Protein AF-A0A814S060-F1 (afdb_monomer)

Sequence (66 aa):
ADRMQKEITALAPSAMKIRIIAPPERKYAVWIGGSILSSLSTFQAMWISKREYDESGPSIVHRKCF

Solvent-accessible surface area (backbone atoms only — not comparable to full-atom values): 4285 Å² total; per-residue (Å²): 115,62,70,61,49,52,57,50,58,71,72,46,63,90,91,61,85,84,82,89,86,81,63,91,64,56,90,46,44,67,59,52,50,50,54,54,50,70,69,36,77,77,40,60,78,46,60,79,50,71,66,56,39,73,74,56,38,83,63,46,55,65,69,52,73,99

Mean predicted aligned error: 5.78 Å

Secondary structure (DSSP, 8-state):
-HHHHHHHHHHS-TT--------TTHHHHHHHHHHHHHTSGGGGGG---HHHHHHHGGGGHHHH--

Nearest PDB structures (foldseek):
  4pl8-assembly1_B  TM=9.581E-01  e=3.515E-07  Oryctolagus cuniculus
  9fjm-assembly1_B  TM=9.248E-01  e=1.569E-07  Homo sapiens
  8j07-assembly1_d5  TM=9.445E-01  e=6.019E-07  Homo sapiens
  8trm-assembly1_A  TM=9.409E-01  e=6.019E-07  Toxoplasma gondii
  8ccn-assembly1_A  TM=9.157E-01  e=5.262E-07  Plasmodium falciparum

Radius of gyration: 19.49 Å; Cα contacts (8 Å, |Δi|>4): 24; chains: 1; bounding box: 38×27×45 Å

pLDDT: mean 91.51, std 4.82, range [66.31, 96.81]

Structure (mmCIF, N/CA/C/O backbone):
data_AF-A0A814S060-F1
#
_entry.id   AF-A0A814S060-F1
#
loop_
_atom_sit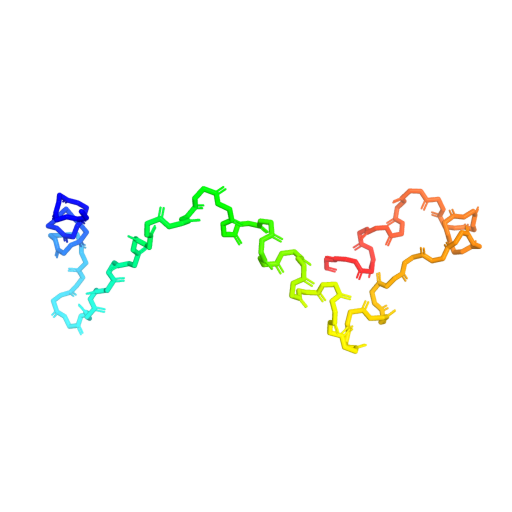e.group_PDB
_atom_site.id
_atom_site.type_symbol
_atom_site.label_atom_id
_atom_site.label_alt_id
_atom_site.label_comp_id
_atom_site.label_asym_id
_atom_site.label_entity_id
_atom_site.label_seq_id
_atom_site.pdbx_PDB_ins_code
_atom_site.Cartn_x
_atom_site.Cartn_y
_atom_site.Cartn_z
_atom_site.occupancy
_atom_site.B_iso_or_equiv
_atom_site.auth_seq_id
_atom_site.auth_comp_id
_atom_site.auth_asym_id
_atom_site.auth_atom_id
_atom_site.pdbx_PDB_model_num
ATOM 1 N N . ALA A 1 1 ? -16.926 4.222 15.033 1.00 79.94 1 ALA A N 1
ATOM 2 C CA . ALA A 1 1 ? -16.416 2.843 14.828 1.00 79.94 1 ALA A CA 1
ATOM 3 C C . ALA A 1 1 ? -17.328 1.806 15.495 1.00 79.94 1 ALA A C 1
ATOM 5 O O . ALA A 1 1 ? -17.273 0.627 15.168 1.00 79.94 1 ALA A O 1
ATOM 6 N N . ASP A 1 2 ? -18.219 2.265 16.3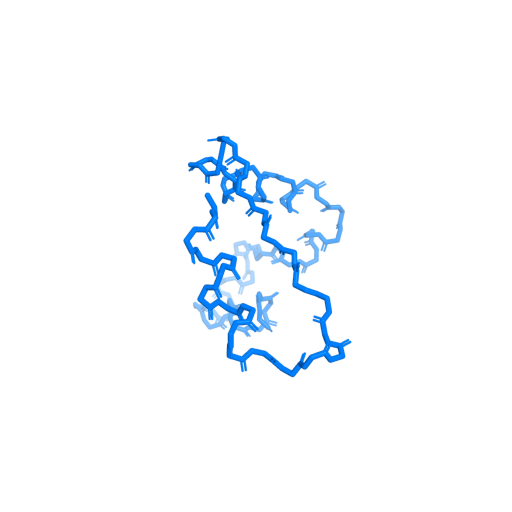72 1.00 85.62 2 ASP A N 1
ATOM 7 C CA . ASP A 1 2 ? -18.951 1.460 17.352 1.00 85.62 2 ASP A CA 1
ATOM 8 C C . ASP A 1 2 ? -20.021 0.571 16.723 1.00 85.62 2 ASP A C 1
ATOM 10 O O . ASP A 1 2 ? -20.179 -0.579 17.124 1.00 85.62 2 ASP A O 1
ATOM 14 N N . ARG A 1 3 ? -20.690 1.053 15.664 1.00 91.50 3 ARG A N 1
ATOM 15 C CA . ARG A 1 3 ? -21.633 0.237 14.884 1.00 91.50 3 ARG A CA 1
ATOM 16 C C . ARG A 1 3 ? -20.959 -1.012 14.314 1.00 91.50 3 ARG A C 1
ATOM 18 O O . ARG A 1 3 ? -21.424 -2.121 14.536 1.00 91.50 3 ARG A O 1
ATOM 25 N N . MET A 1 4 ? -19.827 -0.820 13.639 1.00 90.25 4 MET A N 1
ATOM 26 C CA . MET A 1 4 ? -19.061 -1.913 13.043 1.00 90.25 4 MET A CA 1
ATOM 27 C C . MET A 1 4 ? -18.503 -2.850 14.121 1.00 90.25 4 MET A C 1
ATOM 29 O O . MET A 1 4 ? -18.493 -4.057 13.928 1.00 90.25 4 MET A O 1
ATOM 33 N N . GLN A 1 5 ? -18.102 -2.322 15.282 1.00 89.50 5 GLN A N 1
ATOM 34 C CA . GLN A 1 5 ? -17.612 -3.147 16.389 1.00 89.50 5 GLN A CA 1
ATOM 35 C C . GLN A 1 5 ? -18.706 -4.088 16.885 1.00 89.50 5 GLN A C 1
ATOM 37 O O . GLN A 1 5 ? -18.468 -5.284 17.019 1.00 89.50 5 GLN A O 1
ATOM 42 N N . LYS A 1 6 ? -19.911 -3.557 17.103 1.00 89.12 6 LYS A N 1
ATOM 43 C CA . LYS A 1 6 ? -21.064 -4.332 17.563 1.00 89.12 6 LYS A CA 1
ATOM 44 C C . LYS A 1 6 ? -21.469 -5.410 16.556 1.00 89.12 6 LYS A C 1
ATOM 46 O O . LYS A 1 6 ? -21.660 -6.556 16.948 1.00 89.12 6 LYS A O 1
ATOM 51 N N . GLU A 1 7 ? -21.582 -5.045 15.280 1.00 92.81 7 GLU A N 1
ATOM 52 C CA . GLU A 1 7 ? -21.984 -5.967 14.210 1.00 92.81 7 GLU A CA 1
ATOM 53 C C . GLU A 1 7 ? -20.960 -7.103 14.031 1.00 92.81 7 GLU A C 1
ATOM 55 O O . GLU A 1 7 ? -21.341 -8.268 13.976 1.00 92.81 7 GLU A O 1
ATOM 60 N N . ILE A 1 8 ? -19.657 -6.796 14.030 1.00 91.44 8 ILE A N 1
ATOM 61 C CA . ILE A 1 8 ? -18.604 -7.813 13.874 1.00 91.44 8 ILE A CA 1
ATOM 62 C C . ILE A 1 8 ? -18.470 -8.688 15.128 1.00 91.44 8 ILE A C 1
ATOM 64 O O . ILE A 1 8 ? -18.286 -9.896 15.004 1.00 91.44 8 ILE A O 1
ATOM 68 N N . THR A 1 9 ? -18.618 -8.126 16.333 1.00 89.19 9 THR A N 1
ATOM 69 C CA . THR A 1 9 ? -18.616 -8.909 17.583 1.00 89.19 9 THR A CA 1
ATOM 70 C C . THR A 1 9 ? -19.783 -9.884 17.667 1.00 89.19 9 THR A C 1
ATOM 72 O O . THR A 1 9 ? -19.601 -10.973 18.196 1.00 89.19 9 THR A O 1
ATOM 75 N N . ALA A 1 10 ? -20.951 -9.542 17.119 1.00 90.44 10 ALA A N 1
ATOM 76 C CA . ALA A 1 10 ? -22.084 -10.465 17.071 1.00 90.44 10 ALA A CA 1
ATOM 77 C C . ALA A 1 10 ? -21.858 -11.653 16.115 1.00 90.44 10 ALA A C 1
ATOM 79 O O . ALA A 1 10 ? -22.443 -12.713 16.318 1.00 90.44 10 ALA A O 1
ATOM 80 N N . LEU A 1 11 ? -21.029 -11.476 15.081 1.00 91.56 11 LEU A N 1
ATOM 81 C CA . LEU A 1 11 ? -20.747 -12.500 14.070 1.00 91.56 11 LEU A CA 1
ATOM 82 C C . LEU A 1 11 ? -19.534 -13.376 14.410 1.00 91.56 11 LEU A C 1
ATOM 84 O O . LEU A 1 11 ? -19.456 -14.515 13.953 1.00 91.56 11 LEU A O 1
ATOM 88 N N . ALA A 1 12 ? -18.566 -12.856 15.165 1.00 89.38 12 ALA A N 1
ATOM 89 C CA . ALA A 1 12 ? -17.337 -13.579 15.466 1.00 89.38 12 ALA A CA 1
ATOM 90 C C . ALA A 1 12 ? -17.504 -14.575 16.632 1.00 89.38 12 ALA A C 1
ATOM 92 O O . ALA A 1 12 ? -18.277 -14.325 17.558 1.00 89.38 12 ALA A O 1
ATOM 93 N N . PRO A 1 13 ? -16.725 -15.674 16.654 1.00 90.44 13 PRO A N 1
ATOM 94 C CA . PRO A 1 13 ? -16.660 -16.571 17.805 1.00 90.44 13 PRO A CA 1
ATOM 95 C C . PRO A 1 13 ? -16.251 -15.832 19.087 1.00 90.44 13 PRO A C 1
ATOM 97 O O . PRO A 1 13 ? -15.339 -15.005 19.074 1.00 90.44 13 PRO A O 1
ATOM 100 N N . SER A 1 14 ? -16.864 -16.186 20.219 1.00 82.12 14 SER A N 1
ATOM 101 C CA . SER A 1 14 ? -16.685 -15.511 21.518 1.00 82.12 14 SER A CA 1
ATOM 102 C C . SER A 1 14 ? -15.254 -15.539 22.074 1.00 82.12 14 SER A C 1
ATOM 104 O O . SER A 1 14 ? -14.902 -14.704 22.903 1.00 82.12 14 SER A O 1
ATOM 106 N N . ALA A 1 15 ? -14.409 -16.459 21.600 1.00 88.50 15 ALA A N 1
ATOM 107 C CA . ALA A 1 15 ? -12.992 -16.534 21.959 1.00 88.50 15 ALA A CA 1
ATOM 108 C C . ALA A 1 15 ? -12.106 -15.508 21.216 1.00 88.50 15 ALA A C 1
ATOM 110 O O . ALA A 1 15 ? -10.927 -15.363 21.542 1.00 88.50 15 ALA A O 1
ATOM 111 N N . MET A 1 16 ? -12.636 -14.802 20.209 1.00 91.38 16 MET A N 1
ATOM 112 C CA . MET A 1 16 ? -11.860 -13.894 19.365 1.00 91.38 16 MET A CA 1
ATOM 113 C C . MET A 1 16 ? -11.966 -12.441 19.841 1.00 91.38 16 MET A C 1
ATOM 115 O O . MET A 1 16 ? -13.050 -11.868 19.944 1.00 91.38 16 MET A O 1
ATOM 119 N N . LYS A 1 17 ? -10.819 -11.795 20.076 1.00 87.75 17 LYS A N 1
ATOM 120 C CA . LYS A 1 17 ? -10.766 -10.368 20.415 1.00 87.75 17 LYS A CA 1
ATOM 121 C C . LYS A 1 17 ? -10.760 -9.515 19.146 1.00 87.75 17 LYS A C 1
ATOM 123 O O . LYS A 1 17 ? -9.772 -9.488 18.417 1.00 87.75 17 LYS A O 1
ATOM 128 N N . ILE A 1 18 ? -11.840 -8.774 18.912 1.00 90.19 18 ILE A N 1
ATOM 129 C CA . ILE A 1 18 ? -11.959 -7.860 17.768 1.00 90.19 18 ILE A CA 1
ATOM 130 C C . ILE A 1 18 ? -11.422 -6.477 18.137 1.00 90.19 18 ILE A C 1
ATOM 132 O O . ILE A 1 18 ? -11.757 -5.934 19.189 1.00 90.19 18 ILE A O 1
ATOM 136 N N . ARG A 1 19 ? -10.622 -5.887 17.244 1.00 91.06 19 ARG A N 1
ATOM 137 C CA . ARG A 1 19 ? -10.105 -4.519 17.365 1.00 91.06 19 ARG A CA 1
ATOM 138 C C . ARG A 1 19 ? -10.366 -3.745 16.078 1.00 91.06 19 ARG A C 1
ATOM 140 O O . ARG A 1 19 ? -9.751 -4.043 15.057 1.00 91.06 19 ARG A O 1
ATOM 147 N N . ILE A 1 20 ? -11.217 -2.723 16.139 1.00 90.06 20 ILE A N 1
ATOM 148 C CA . ILE A 1 20 ? -11.433 -1.797 15.020 1.00 90.06 20 ILE A CA 1
ATOM 149 C C . ILE A 1 20 ? -10.505 -0.591 15.137 1.00 90.06 20 ILE A C 1
ATOM 151 O O . ILE A 1 20 ? -10.456 0.076 16.167 1.00 90.06 20 ILE A O 1
ATOM 155 N N . ILE A 1 21 ? -9.791 -0.296 14.050 1.00 90.94 21 ILE A N 1
ATOM 156 C CA . ILE A 1 21 ? -8.863 0.831 13.943 1.00 90.94 21 ILE A CA 1
ATOM 157 C C . ILE A 1 21 ? -9.401 1.784 12.874 1.00 90.94 21 ILE A C 1
ATOM 159 O O . ILE A 1 21 ? -9.491 1.428 11.702 1.00 90.94 21 ILE A O 1
ATOM 163 N N . ALA A 1 22 ? -9.786 2.992 13.282 1.00 90.94 22 ALA A N 1
ATOM 164 C CA . ALA A 1 22 ? -10.336 4.014 12.391 1.00 90.94 22 ALA A CA 1
ATOM 165 C C . ALA A 1 22 ? -9.679 5.380 12.666 1.00 90.94 22 ALA A C 1
ATOM 167 O O . ALA A 1 22 ? -10.314 6.248 13.266 1.00 90.94 22 ALA A O 1
ATOM 168 N N . PRO A 1 23 ? -8.406 5.570 12.273 1.00 89.31 23 PRO A N 1
ATOM 169 C CA . PRO A 1 23 ? -7.692 6.816 12.511 1.00 89.31 23 PRO A CA 1
ATOM 170 C C . PRO A 1 23 ? -8.342 7.974 11.734 1.00 89.31 23 PRO A C 1
ATOM 172 O O . PRO A 1 23 ? -8.872 7.757 10.638 1.00 89.31 23 PRO A O 1
ATOM 175 N N . PRO A 1 24 ? -8.299 9.208 12.267 1.00 88.88 24 PRO A N 1
ATOM 176 C CA . PRO A 1 24 ? -8.935 10.370 11.642 1.00 88.88 24 PRO A CA 1
ATOM 177 C C . PRO A 1 24 ? -8.362 10.674 10.249 1.00 88.88 24 PRO A C 1
ATOM 179 O O . PRO A 1 24 ? -9.114 10.968 9.322 1.00 88.88 24 PRO A O 1
ATOM 182 N N . GLU A 1 25 ? -7.054 10.485 10.056 1.00 89.12 25 GLU A N 1
ATOM 183 C CA . GLU A 1 25 ? -6.357 10.729 8.784 1.00 89.12 25 GLU A CA 1
ATOM 184 C C . GLU A 1 25 ? -6.445 9.577 7.772 1.00 89.12 25 GLU A C 1
ATOM 186 O O . GLU A 1 25 ? -5.738 9.559 6.766 1.00 89.12 25 GLU A O 1
ATOM 191 N N . ARG A 1 26 ? -7.350 8.612 7.977 1.00 93.38 26 ARG A N 1
ATOM 192 C CA . ARG A 1 26 ? -7.541 7.463 7.069 1.00 93.38 26 ARG A CA 1
ATOM 193 C C . ARG A 1 26 ? -7.748 7.836 5.596 1.00 93.38 26 ARG A C 1
ATOM 195 O O . ARG A 1 26 ? -7.454 7.016 4.735 1.00 93.38 26 ARG A O 1
ATOM 202 N N . LYS A 1 27 ? -8.200 9.065 5.304 1.00 94.69 27 LYS A N 1
ATOM 203 C CA . LYS A 1 27 ? -8.276 9.620 3.940 1.00 94.69 27 LYS A CA 1
ATOM 204 C C . LYS A 1 27 ? -6.926 9.553 3.212 1.00 94.69 27 LYS A C 1
ATOM 206 O O . LYS A 1 27 ? -6.903 9.316 2.011 1.00 94.69 27 LYS A O 1
ATOM 211 N N . TYR A 1 28 ? -5.823 9.737 3.935 1.00 95.56 28 TYR A N 1
ATOM 212 C CA . TYR A 1 28 ? -4.466 9.756 3.387 1.00 95.56 28 TYR A CA 1
ATOM 213 C C . TYR A 1 28 ? -3.667 8.490 3.706 1.00 95.56 28 TYR A C 1
ATOM 215 O O . TYR A 1 28 ? -2.566 8.334 3.190 1.00 95.56 28 TYR A O 1
ATOM 223 N N . ALA A 1 29 ? -4.212 7.560 4.498 1.00 95.06 29 ALA A N 1
ATOM 224 C CA . ALA A 1 29 ? -3.493 6.366 4.946 1.00 95.06 29 ALA A CA 1
ATOM 225 C C . ALA A 1 29 ? -2.914 5.531 3.790 1.00 95.06 29 ALA A C 1
ATOM 227 O O . ALA A 1 29 ? -1.799 5.032 3.905 1.00 95.06 29 ALA A O 1
ATOM 228 N N . VAL A 1 30 ? -3.625 5.433 2.660 1.00 96.00 30 VAL A N 1
ATOM 229 C CA . VAL A 1 30 ? -3.132 4.737 1.456 1.00 96.00 30 VAL A CA 1
ATOM 230 C C . VAL A 1 30 ? -1.890 5.427 0.885 1.00 96.00 30 VAL A C 1
ATOM 232 O O . VAL A 1 30 ? -0.907 4.770 0.555 1.00 96.00 30 VAL A O 1
ATOM 235 N N . TRP A 1 31 ? -1.909 6.757 0.810 1.00 96.12 31 TRP A N 1
ATOM 236 C CA . TRP A 1 31 ? -0.812 7.542 0.246 1.00 96.12 31 TRP A CA 1
ATOM 237 C C . TRP A 1 31 ? 0.404 7.572 1.179 1.00 96.12 31 TRP A C 1
ATOM 239 O O . TRP A 1 31 ? 1.538 7.412 0.734 1.00 96.12 31 TRP A O 1
ATOM 249 N N . ILE A 1 32 ? 0.162 7.680 2.490 1.00 95.31 32 ILE A N 1
ATOM 250 C CA . ILE A 1 32 ? 1.194 7.562 3.527 1.00 95.31 32 ILE A CA 1
ATOM 251 C C . ILE A 1 32 ? 1.850 6.177 3.462 1.00 95.31 32 ILE A C 1
ATOM 253 O O . ILE A 1 32 ? 3.075 6.082 3.446 1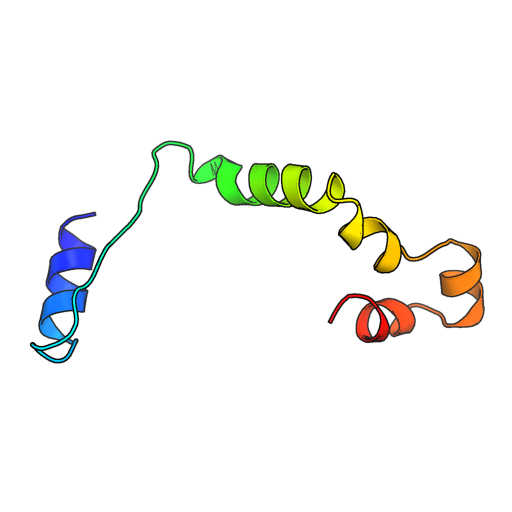.00 95.31 32 ILE A O 1
ATOM 257 N N . GLY A 1 33 ? 1.053 5.109 3.361 1.00 95.00 33 GLY A N 1
ATOM 258 C CA . GLY A 1 33 ? 1.559 3.745 3.206 1.00 95.00 33 GLY A CA 1
ATOM 259 C C . GLY A 1 33 ? 2.423 3.573 1.955 1.00 95.00 33 GLY A C 1
ATOM 260 O O . GLY A 1 33 ? 3.497 2.986 2.044 1.00 95.00 33 GLY A O 1
ATOM 261 N N . GLY A 1 34 ? 2.007 4.140 0.817 1.00 95.50 34 GLY A N 1
ATOM 262 C CA . GLY A 1 34 ? 2.801 4.141 -0.416 1.00 95.50 34 GLY A CA 1
ATOM 263 C C . GLY A 1 34 ? 4.129 4.893 -0.277 1.00 95.50 34 GLY A C 1
ATOM 264 O O . GLY A 1 34 ? 5.167 4.386 -0.699 1.00 95.50 34 GLY A O 1
ATOM 265 N N . SER A 1 35 ? 4.117 6.058 0.379 1.00 96.81 35 SER A N 1
ATOM 266 C CA . SER A 1 35 ? 5.331 6.835 0.667 1.00 96.81 35 SER A CA 1
ATOM 267 C C . SER A 1 35 ? 6.321 6.041 1.529 1.00 96.81 35 SER A C 1
ATOM 269 O O . SER A 1 35 ? 7.49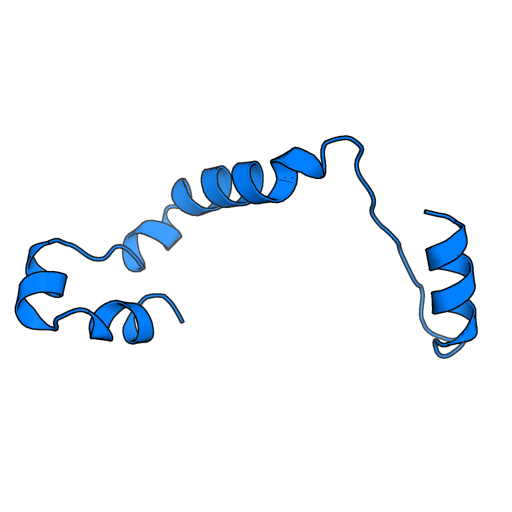0 5.896 1.158 1.00 96.81 35 SER A O 1
ATOM 271 N N . ILE A 1 36 ? 5.837 5.427 2.617 1.00 96.00 36 ILE A N 1
ATOM 272 C CA . ILE A 1 36 ? 6.654 4.571 3.489 1.00 96.00 36 ILE A CA 1
ATOM 273 C C . ILE A 1 36 ? 7.213 3.387 2.700 1.00 96.00 36 ILE A C 1
ATOM 275 O O . ILE A 1 36 ? 8.419 3.163 2.731 1.00 96.00 36 ILE A O 1
ATOM 279 N N . LEU A 1 37 ? 6.357 2.665 1.965 1.00 94.88 37 LEU A N 1
ATOM 280 C CA . LEU A 1 37 ? 6.746 1.491 1.185 1.00 94.88 37 LEU A CA 1
ATOM 281 C C . LEU A 1 37 ? 7.842 1.835 0.170 1.00 94.88 37 LEU A C 1
ATOM 283 O O . LEU A 1 37 ? 8.851 1.140 0.117 1.00 94.88 37 LEU A O 1
ATOM 287 N N . SER A 1 38 ? 7.685 2.938 -0.570 1.00 94.94 38 SER A N 1
ATOM 288 C CA . SER A 1 38 ? 8.668 3.382 -1.569 1.00 94.94 38 SER A CA 1
ATOM 289 C C . SER A 1 38 ? 10.033 3.752 -0.979 1.00 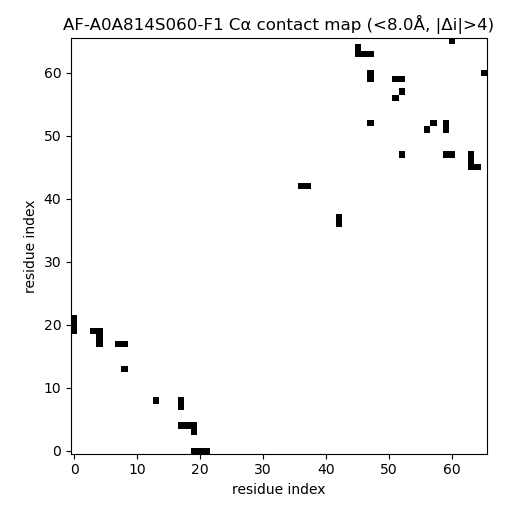94.94 38 SER A C 1
ATOM 291 O O . SER A 1 38 ? 11.045 3.672 -1.673 1.00 94.94 38 SER A O 1
ATOM 293 N N . SER A 1 39 ? 10.062 4.117 0.306 1.00 95.94 39 SER A N 1
ATOM 294 C CA . SER A 1 39 ? 11.273 4.514 1.031 1.00 95.94 39 SER A CA 1
ATOM 295 C C . SER A 1 39 ? 12.027 3.332 1.652 1.00 95.94 39 SER A C 1
ATOM 297 O O . SER A 1 39 ? 13.127 3.516 2.174 1.00 95.94 39 SER A O 1
ATOM 299 N N . LEU A 1 40 ? 11.463 2.119 1.632 1.00 95.50 40 LEU A N 1
ATOM 300 C CA . LEU A 1 40 ? 12.130 0.935 2.174 1.00 95.50 40 LEU A CA 1
ATOM 301 C C . LEU A 1 40 ? 13.262 0.479 1.246 1.00 95.50 40 LEU A C 1
ATOM 303 O O . LEU A 1 40 ? 13.089 0.387 0.033 1.00 95.50 40 LEU A O 1
ATOM 307 N N . SER A 1 41 ? 14.405 0.085 1.812 1.00 94.62 41 SER A N 1
ATOM 308 C CA . SER A 1 41 ? 15.500 -0.516 1.032 1.00 94.62 41 SER A CA 1
ATOM 309 C C . SER A 1 41 ? 15.066 -1.800 0.317 1.00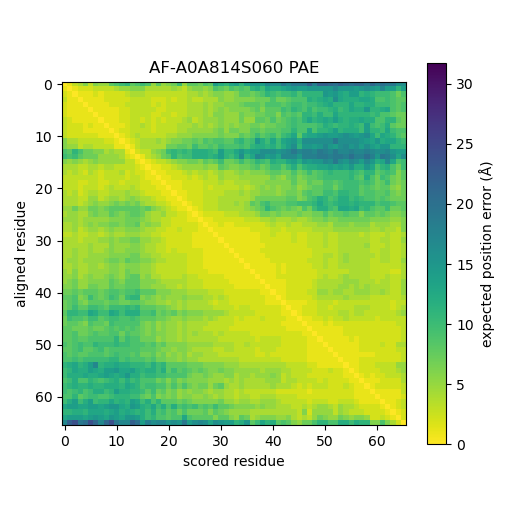 94.62 41 SER A C 1
ATOM 311 O O . SER A 1 41 ? 15.473 -2.052 -0.813 1.00 94.62 41 SER A O 1
ATOM 313 N N . THR A 1 42 ? 14.170 -2.577 0.929 1.00 91.81 42 THR A N 1
ATOM 314 C CA . THR A 1 42 ? 13.578 -3.785 0.336 1.00 91.81 42 THR A CA 1
ATOM 315 C C . THR A 1 42 ? 12.722 -3.491 -0.895 1.00 91.81 42 THR A C 1
ATOM 317 O O . THR A 1 42 ? 12.581 -4.356 -1.757 1.00 91.81 42 THR A O 1
ATOM 320 N N . PHE A 1 43 ? 12.192 -2.273 -1.026 1.00 91.50 43 PHE A N 1
ATOM 321 C CA . PHE A 1 43 ? 11.400 -1.871 -2.185 1.00 91.50 43 PHE A CA 1
ATOM 322 C C . PHE A 1 43 ? 12.254 -1.714 -3.450 1.00 91.50 43 PHE A C 1
ATOM 324 O O . PHE A 1 43 ? 11.742 -1.892 -4.553 1.00 91.50 43 PHE A O 1
ATOM 331 N N . GLN A 1 44 ? 13.565 -1.476 -3.312 1.00 90.56 44 GLN A N 1
ATOM 332 C CA . GLN A 1 44 ? 14.482 -1.357 -4.452 1.00 90.56 44 GLN A CA 1
ATOM 333 C C . GLN A 1 44 ? 14.532 -2.633 -5.301 1.00 90.56 44 GLN A C 1
ATOM 335 O O . GLN A 1 44 ? 14.624 -2.558 -6.523 1.00 90.56 44 GLN A O 1
ATOM 340 N N . ALA A 1 45 ? 14.406 -3.810 -4.679 1.00 88.81 45 ALA A N 1
ATOM 341 C CA . ALA A 1 45 ? 14.381 -5.089 -5.394 1.00 88.81 45 ALA A CA 1
ATOM 342 C C . ALA A 1 45 ? 13.130 -5.259 -6.279 1.00 88.81 45 ALA A C 1
ATOM 344 O O . ALA A 1 45 ? 13.155 -6.008 -7.257 1.00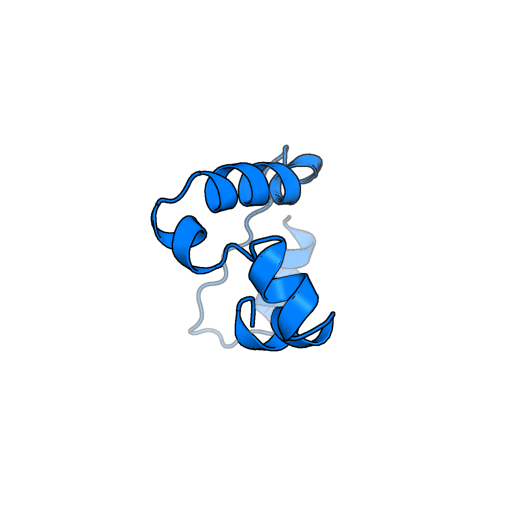 88.81 45 ALA A O 1
ATOM 345 N N . MET A 1 46 ? 12.049 -4.543 -5.958 1.00 91.12 46 MET A N 1
ATOM 346 C CA . MET A 1 46 ? 10.789 -4.565 -6.706 1.00 91.12 46 MET A CA 1
ATOM 347 C C . MET A 1 46 ? 10.727 -3.495 -7.801 1.00 91.12 46 MET A C 1
ATOM 349 O O . MET A 1 46 ? 9.754 -3.446 -8.553 1.00 91.12 46 MET A O 1
ATOM 353 N N . TRP A 1 47 ? 11.745 -2.636 -7.922 1.00 92.69 47 TRP A N 1
ATOM 354 C CA . TRP A 1 47 ? 11.801 -1.655 -9.001 1.00 92.69 47 TRP A CA 1
ATOM 355 C C . TRP A 1 47 ? 11.859 -2.348 -10.356 1.00 92.69 47 TRP A C 1
ATOM 357 O O . TRP A 1 47 ? 12.548 -3.353 -10.540 1.00 92.69 47 TRP A O 1
ATOM 367 N N . ILE A 1 48 ? 11.148 -1.773 -11.318 1.00 94.50 48 ILE A N 1
ATOM 368 C CA . ILE A 1 48 ? 11.209 -2.172 -12.718 1.00 94.50 48 ILE A CA 1
ATOM 369 C C . ILE A 1 48 ? 11.959 -1.064 -13.438 1.00 94.50 48 ILE A C 1
ATOM 371 O O . ILE A 1 48 ? 11.473 0.063 -13.553 1.00 94.50 48 ILE A O 1
ATOM 375 N N . SER A 1 49 ? 13.176 -1.368 -13.875 1.00 94.88 49 SER A N 1
ATOM 376 C CA . SER A 1 49 ? 13.941 -0.436 -14.691 1.00 94.88 49 SER A CA 1
ATOM 377 C C . SER A 1 49 ? 13.352 -0.346 -16.098 1.00 94.88 49 SER A C 1
ATOM 379 O O . SER A 1 49 ? 12.693 -1.267 -16.584 1.00 94.88 49 SER A O 1
ATOM 381 N N . LYS A 1 50 ? 13.650 0.757 -16.792 1.00 95.38 50 LYS A N 1
ATOM 382 C CA . LYS A 1 50 ? 13.252 0.940 -18.192 1.00 95.38 50 LYS A CA 1
ATOM 383 C C . LYS A 1 50 ? 13.705 -0.234 -19.070 1.00 95.38 50 LYS A C 1
ATOM 385 O O . LYS A 1 50 ? 12.918 -0.750 -19.847 1.00 95.38 50 LYS A O 1
ATOM 390 N N . ARG A 1 51 ? 14.950 -0.688 -18.895 1.00 96.56 51 ARG A N 1
ATOM 391 C CA . ARG A 1 51 ? 15.516 -1.802 -19.664 1.00 96.56 51 ARG A CA 1
ATOM 392 C C . ARG A 1 51 ? 14.719 -3.091 -19.473 1.00 96.56 51 ARG A C 1
ATOM 394 O O . ARG A 1 51 ? 14.387 -3.752 -20.445 1.00 96.56 51 ARG A O 1
ATOM 401 N N . GLU A 1 52 ? 14.400 -3.432 -18.230 1.00 94.12 52 GLU A N 1
ATOM 402 C CA . GLU A 1 52 ? 13.643 -4.648 -17.936 1.00 94.12 52 GLU A CA 1
ATOM 403 C C . GLU A 1 52 ? 12.222 -4.594 -18.514 1.00 94.12 52 GLU A C 1
ATOM 405 O O . GLU A 1 52 ? 11.708 -5.605 -18.996 1.00 94.12 52 GLU A O 1
ATOM 410 N N . TYR A 1 53 ? 11.602 -3.412 -18.499 1.00 96.06 53 TYR A N 1
ATOM 411 C CA . TYR A 1 53 ? 10.304 -3.194 -19.128 1.00 96.06 53 TYR A CA 1
ATOM 412 C C . TYR A 1 53 ? 10.370 -3.335 -20.654 1.00 96.06 53 TYR A C 1
ATOM 414 O O . TYR A 1 53 ? 9.513 -3.992 -21.238 1.00 96.06 53 TYR A O 1
ATOM 422 N N . ASP A 1 54 ? 11.395 -2.770 -21.294 1.00 96.38 54 ASP A N 1
ATOM 423 C CA . ASP A 1 54 ? 11.583 -2.861 -22.745 1.00 96.38 54 ASP A CA 1
ATOM 424 C C . ASP A 1 54 ? 11.851 -4.319 -23.194 1.00 96.38 54 ASP A C 1
ATOM 426 O O . ASP A 1 54 ? 11.406 -4.725 -24.265 1.00 96.38 54 ASP A O 1
ATOM 430 N N . GLU A 1 55 ? 12.525 -5.129 -22.364 1.00 95.56 55 GLU A N 1
ATOM 431 C CA . GLU A 1 55 ? 12.848 -6.539 -22.652 1.00 95.56 55 GLU A CA 1
ATOM 432 C C . GLU A 1 55 ? 11.675 -7.507 -22.395 1.00 95.56 55 GLU A C 1
ATOM 434 O O . GLU A 1 55 ? 11.428 -8.415 -23.188 1.00 95.56 55 GLU A O 1
ATOM 439 N N . SER A 1 56 ? 10.957 -7.350 -21.278 1.00 93.50 56 SER A N 1
ATOM 440 C CA . SER A 1 56 ? 9.898 -8.286 -20.847 1.00 93.50 56 SER A CA 1
ATOM 441 C C . SER A 1 56 ? 8.476 -7.793 -21.145 1.00 93.50 56 SER A C 1
ATOM 443 O O . SER A 1 56 ? 7.492 -8.518 -20.933 1.00 93.50 56 SER A O 1
ATOM 445 N N . GLY A 1 57 ? 8.352 -6.551 -21.611 1.00 94.12 57 GLY A N 1
ATOM 446 C CA . GLY A 1 57 ? 7.084 -5.870 -21.821 1.00 94.12 57 GLY A CA 1
ATOM 447 C C . GLY A 1 57 ? 6.280 -5.661 -20.527 1.00 94.12 57 GLY A C 1
ATOM 448 O O . GLY A 1 57 ? 6.771 -5.891 -19.418 1.00 94.12 57 GLY A O 1
ATOM 449 N N . PRO A 1 58 ? 4.990 -5.297 -20.650 1.00 93.62 58 PRO A N 1
ATOM 450 C CA . PRO A 1 58 ? 4.119 -4.996 -19.509 1.00 93.62 58 PRO A CA 1
ATOM 451 C C . PRO A 1 58 ? 3.971 -6.144 -18.499 1.00 93.62 58 PRO A C 1
ATOM 453 O O . PRO A 1 58 ? 3.681 -5.916 -17.326 1.00 93.62 58 PRO A O 1
ATOM 456 N N . SER A 1 59 ? 4.191 -7.387 -18.942 1.00 94.31 59 SER A N 1
ATOM 457 C CA . SER A 1 59 ? 4.020 -8.591 -18.121 1.00 94.31 59 SER A CA 1
ATOM 458 C C . SER A 1 59 ? 4.967 -8.668 -16.918 1.00 94.31 59 SER A C 1
ATOM 460 O O . SER A 1 59 ? 4.671 -9.367 -15.948 1.00 94.31 59 SER A O 1
ATOM 462 N N . ILE A 1 60 ? 6.080 -7.924 -16.940 1.00 93.88 60 ILE A N 1
ATOM 463 C CA . ILE A 1 60 ? 7.070 -7.919 -15.859 1.00 93.88 60 ILE A CA 1
ATOM 464 C C . ILE A 1 60 ? 6.503 -7.457 -14.512 1.00 93.88 60 ILE A C 1
ATOM 466 O O . ILE A 1 60 ? 6.957 -7.922 -13.467 1.00 93.88 60 ILE A O 1
ATOM 470 N N . VAL A 1 61 ? 5.462 -6.619 -14.524 1.00 92.38 61 VAL A N 1
ATOM 471 C CA . VAL A 1 61 ? 4.772 -6.167 -13.306 1.00 92.38 61 VAL A CA 1
ATOM 472 C C . VAL A 1 61 ? 4.233 -7.353 -12.503 1.00 92.38 61 VAL A C 1
ATOM 474 O O . VAL A 1 61 ? 4.368 -7.382 -11.283 1.00 92.38 61 VAL A O 1
ATOM 477 N N . HIS A 1 62 ? 3.707 -8.380 -13.172 1.00 91.12 62 HIS A N 1
ATOM 478 C CA . HIS A 1 62 ? 3.189 -9.581 -12.508 1.0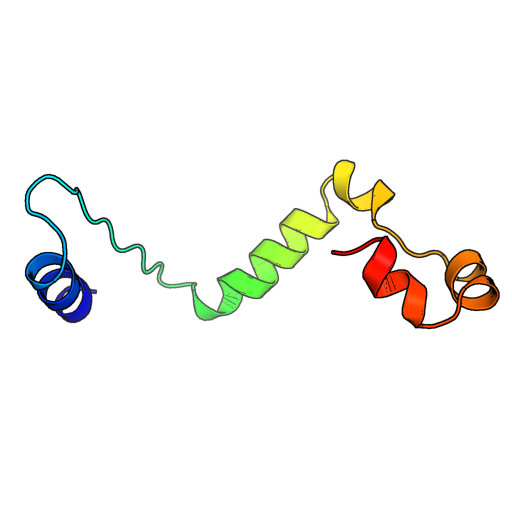0 91.12 62 HIS A CA 1
ATOM 479 C C . HIS A 1 62 ? 4.279 -10.507 -11.965 1.00 91.12 62 HIS A C 1
ATOM 481 O O . HIS A 1 62 ? 3.971 -11.395 -11.184 1.00 91.12 62 HIS A O 1
ATOM 487 N N . ARG A 1 63 ? 5.536 -10.328 -12.388 1.00 86.44 63 ARG A N 1
ATOM 488 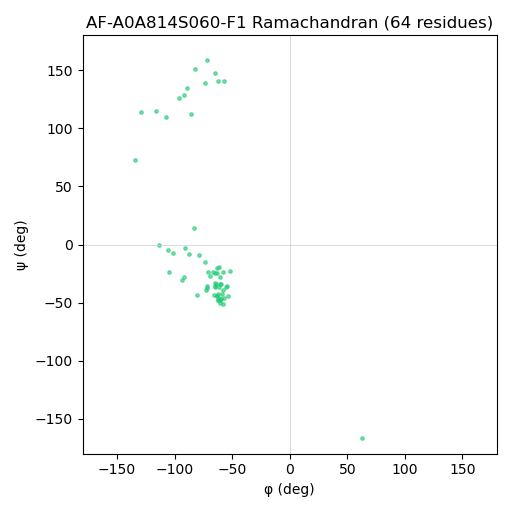C CA . ARG A 1 63 ? 6.674 -11.127 -11.907 1.00 86.44 63 ARG A CA 1
ATOM 489 C C . ARG A 1 63 ? 7.405 -10.469 -10.741 1.00 86.44 63 ARG A C 1
ATOM 491 O O . ARG A 1 63 ? 8.007 -11.173 -9.942 1.00 86.44 63 ARG A O 1
ATOM 498 N N . LYS A 1 64 ? 7.420 -9.132 -10.694 1.00 86.19 64 LYS A N 1
ATOM 499 C CA . LYS A 1 64 ? 8.188 -8.354 -9.708 1.00 86.19 64 LYS A CA 1
ATOM 500 C C . LYS A 1 64 ? 7.353 -7.738 -8.590 1.00 86.19 64 LYS A C 1
ATOM 502 O O . LYS A 1 64 ? 7.913 -7.434 -7.541 1.00 86.19 64 LYS A O 1
ATOM 507 N N . CYS A 1 65 ? 6.059 -7.514 -8.807 1.00 81.19 65 CYS A N 1
ATOM 508 C CA . CYS A 1 65 ? 5.213 -6.778 -7.864 1.00 81.19 65 CYS A CA 1
ATOM 509 C C . CYS A 1 65 ? 4.121 -7.634 -7.197 1.00 81.19 65 CYS A C 1
ATOM 511 O O . CYS A 1 65 ? 3.371 -7.087 -6.390 1.00 81.19 65 CYS A O 1
ATOM 513 N N . PHE A 1 66 ? 4.020 -8.929 -7.524 1.00 66.31 66 PHE A N 1
ATOM 514 C CA . PHE A 1 66 ? 3.022 -9.864 -6.992 1.00 66.31 66 PHE A CA 1
ATOM 515 C C . PHE A 1 66 ? 3.642 -11.214 -6.643 1.00 66.31 66 PHE A C 1
ATOM 517 O O . PHE A 1 66 ? 4.528 -11.658 -7.407 1.00 66.31 66 PHE A O 1
#

InterPro domains:
  IPR004000 Actin family [PF00022] (2-66)
  IPR004000 Actin family [PTHR11937] (1-60)
  IPR004001 Actin, conserved site [PS00432] (47-55)
  IPR043129 ATPase, nucleotide binding domain [SSF53067] (2-66)

Organism: NCBI:txid392033

Foldseek 3Di:
DVVVVVVVCVVDDPVDDDDDDDDPVPVCVVVVVVVVLCPDPVCVQLDDDPVNCVVVPPCVNVVRVD